Protein AF-A0AAD7QCV5-F1 (afdb_monomer)

Solvent-accessible surface area (backbone atoms only — not comparable to full-atom values): 9087 Å² total; per-residue (Å²): 138,87,87,82,76,65,86,98,74,39,74,66,56,56,54,51,52,52,52,52,50,52,48,51,52,49,19,52,48,50,34,62,76,67,68,51,62,77,89,48,49,68,60,38,45,52,51,33,50,52,47,61,34,60,43,56,32,77,95,51,81,57,38,20,54,46,67,61,28,77,74,68,70,89,86,80,85,77,84,83,82,78,91,78,82,93,75,85,77,78,80,64,99,60,92,75,66,80,52,72,64,61,54,52,51,50,53,49,54,51,50,52,52,49,55,50,54,50,51,52,51,56,50,53,53,54,49,54,54,48,53,51,51,52,52,51,53,51,54,54,52,55,54,58,63,73,76,112

Organism: Quillaja saponaria (NCBI:txid32244)

Mean predicted aligned error: 17.31 Å

Foldseek 3Di:
DDDDDDPPDDPVVVVVVVVVVVLVVQLVVVCVVLVPDPVCSVVSSVVSVVCQQCAQDVVNVRHGVVRVCVVDDDDDDDDDDDDDDDDPPPPDDDPPPDPPVNVVVVSVVVVVVVVVVVVVVVVVVVVVVVVVVVVVVVVVVVVVVVVD

Radius of gyration: 26.44 Å; Cα contacts (8 Å, |Δi|>4): 45; chains: 1; bounding box: 46×39×94 Å

Structure (mmCIF, N/CA/C/O backbone):
data_AF-A0AAD7QCV5-F1
#
_entry.id   AF-A0AAD7QCV5-F1
#
loop_
_atom_site.group_PDB
_atom_site.id
_atom_site.type_symbol
_atom_site.label_atom_id
_atom_site.label_alt_id
_atom_site.label_comp_id
_atom_site.label_asym_id
_atom_site.label_entity_id
_atom_site.label_seq_id
_atom_site.pdbx_PDB_ins_code
_atom_site.Cartn_x
_atom_site.Cartn_y
_atom_site.Cartn_z
_atom_site.occupancy
_atom_site.B_iso_or_equiv
_atom_site.auth_seq_id
_atom_site.auth_comp_id
_atom_site.auth_asym_id
_atom_site.auth_atom_id
_atom_site.pdbx_PDB_model_num
ATOM 1 N N . MET A 1 1 ? 6.469 -5.004 35.236 1.00 44.00 1 MET A N 1
ATOM 2 C CA . MET A 1 1 ? 5.848 -6.347 35.250 1.00 44.00 1 MET A CA 1
ATOM 3 C C . MET A 1 1 ? 5.768 -6.842 33.815 1.00 44.00 1 MET A C 1
ATOM 5 O O . MET A 1 1 ? 5.003 -6.278 33.048 1.00 44.00 1 MET A O 1
ATOM 9 N N . HIS A 1 2 ? 6.597 -7.811 33.430 1.00 67.12 2 HIS A N 1
ATOM 10 C CA . HIS A 1 2 ? 6.594 -8.404 32.089 1.00 67.12 2 HIS A CA 1
ATOM 11 C C . HIS A 1 2 ? 5.761 -9.690 32.140 1.00 67.12 2 HIS A C 1
ATOM 13 O O . HIS A 1 2 ? 6.097 -10.593 32.904 1.00 67.12 2 HIS A O 1
ATOM 19 N N . GLN A 1 3 ? 4.652 -9.753 31.398 1.00 68.19 3 GLN A N 1
ATOM 20 C CA . GLN A 1 3 ? 3.844 -10.969 31.287 1.00 68.19 3 GLN A CA 1
ATOM 21 C C . GLN A 1 3 ? 4.271 -11.742 30.040 1.00 68.19 3 GLN A C 1
ATOM 23 O O . GLN A 1 3 ? 4.272 -11.195 28.942 1.00 68.19 3 GLN A O 1
ATOM 28 N N . ILE A 1 4 ? 4.639 -13.009 30.222 1.00 66.62 4 ILE A N 1
ATOM 29 C CA . ILE A 1 4 ? 4.975 -13.939 29.141 1.00 66.62 4 ILE A CA 1
ATOM 30 C C . ILE A 1 4 ? 3.852 -14.967 29.106 1.00 66.62 4 ILE A C 1
ATOM 32 O O . ILE A 1 4 ? 3.606 -15.637 30.108 1.00 66.62 4 ILE A O 1
ATOM 36 N N . SER A 1 5 ? 3.140 -15.066 27.987 1.00 70.69 5 SER A N 1
ATOM 37 C CA . SER A 1 5 ? 2.106 -16.084 27.817 1.00 70.69 5 SER A CA 1
ATOM 38 C C . SER A 1 5 ? 2.692 -17.389 27.277 1.00 70.69 5 SER A C 1
ATOM 40 O O . SER A 1 5 ? 3.701 -17.372 26.573 1.00 70.69 5 SER A O 1
ATOM 42 N N . CYS A 1 6 ? 2.040 -18.517 27.567 1.00 65.38 6 CYS A N 1
ATOM 43 C CA . CYS A 1 6 ? 2.363 -19.802 26.950 1.00 65.38 6 CYS A CA 1
ATOM 44 C C . CYS A 1 6 ? 2.195 -19.752 25.421 1.00 65.38 6 CYS A C 1
ATOM 46 O O . CYS A 1 6 ? 1.310 -19.067 24.900 1.00 65.38 6 CYS A O 1
ATOM 48 N N . VAL A 1 7 ? 3.060 -20.485 24.718 1.00 58.12 7 VAL A N 1
ATOM 49 C CA . VAL A 1 7 ? 3.024 -20.637 23.257 1.00 58.12 7 VAL A CA 1
ATOM 50 C C . VAL A 1 7 ? 1.739 -21.383 22.859 1.00 58.12 7 VAL A C 1
ATOM 52 O O . VAL A 1 7 ? 1.336 -22.323 23.541 1.00 58.12 7 VAL A O 1
ATOM 55 N N . ASP A 1 8 ? 1.076 -20.927 21.793 1.00 54.47 8 ASP A N 1
ATOM 56 C CA . ASP A 1 8 ? -0.106 -21.534 21.146 1.00 54.47 8 ASP A CA 1
ATOM 57 C C . ASP A 1 8 ? -1.438 -21.608 21.916 1.00 54.47 8 ASP A C 1
ATOM 59 O O . ASP A 1 8 ? -2.403 -22.159 21.392 1.00 54.47 8 ASP A O 1
ATOM 63 N N . THR A 1 9 ? -1.566 -21.054 23.129 1.00 56.12 9 THR A N 1
ATOM 64 C CA . THR A 1 9 ? -2.831 -21.209 23.897 1.00 56.12 9 THR A CA 1
ATOM 65 C C . THR A 1 9 ? -3.415 -19.943 24.511 1.00 56.12 9 THR A C 1
ATOM 67 O O . THR A 1 9 ? -4.524 -19.982 25.044 1.00 56.12 9 THR A O 1
ATOM 70 N N . SER A 1 10 ? -2.719 -18.807 24.458 1.00 65.31 10 SER A N 1
ATOM 71 C CA . SER A 1 10 ? -3.214 -17.589 25.103 1.00 65.31 10 SER A CA 1
ATOM 72 C C . SER A 1 10 ? -4.106 -16.767 24.164 1.00 65.31 10 SER A C 1
ATOM 74 O O . SER A 1 10 ? -3.733 -16.447 23.036 1.00 65.31 10 SER A O 1
ATOM 76 N N . ALA A 1 11 ? -5.280 -16.348 24.650 1.00 68.06 11 ALA A N 1
ATOM 77 C CA . ALA A 1 11 ? -6.193 -15.464 23.912 1.00 68.06 11 ALA A CA 1
ATOM 78 C C . ALA A 1 11 ? -5.542 -14.117 23.509 1.00 68.06 11 ALA A C 1
ATOM 80 O O . ALA A 1 11 ? -5.961 -13.464 22.547 1.00 68.06 11 ALA A O 1
ATOM 81 N N . GLN A 1 12 ? -4.489 -13.710 24.229 1.00 67.56 12 GLN A N 1
ATOM 82 C CA . GLN A 1 12 ? -3.673 -12.539 23.908 1.00 67.56 12 GLN A CA 1
ATOM 83 C C . GLN A 1 12 ? -2.874 -12.741 22.613 1.00 67.56 12 GLN A C 1
ATOM 85 O O . GLN A 1 12 ? -2.848 -11.835 21.779 1.00 67.56 12 GLN A O 1
ATOM 90 N N . ASN A 1 13 ? -2.292 -13.929 22.403 1.00 73.75 13 ASN A N 1
ATOM 91 C CA . ASN A 1 13 ? -1.549 -14.246 21.185 1.00 73.75 13 ASN A CA 1
ATOM 92 C C . ASN A 1 13 ? -2.474 -14.274 19.958 1.00 73.75 13 ASN A C 1
ATOM 94 O O . ASN A 1 13 ? -2.188 -13.629 18.957 1.00 73.75 13 ASN A O 1
ATOM 98 N N . THR A 1 14 ? -3.659 -14.879 20.073 1.00 78.38 14 THR A N 1
ATOM 99 C CA . THR A 1 14 ? -4.656 -14.899 18.984 1.00 78.38 14 THR A CA 1
ATOM 100 C C . THR A 1 14 ? -5.100 -13.493 18.563 1.00 78.38 14 THR A C 1
ATOM 102 O O . THR A 1 14 ? -5.264 -13.204 17.375 1.00 78.38 14 THR A O 1
ATOM 105 N N . THR A 1 15 ? -5.274 -12.582 19.526 1.00 77.31 15 THR A N 1
ATOM 106 C CA . THR A 1 15 ? -5.625 -11.183 19.233 1.00 77.31 15 THR A CA 1
ATOM 107 C C . THR A 1 15 ? -4.480 -10.459 18.521 1.00 77.31 15 THR A C 1
ATOM 109 O O . THR A 1 15 ? -4.721 -9.716 17.566 1.00 77.31 15 THR A O 1
ATOM 112 N N . ALA A 1 16 ? -3.237 -10.678 18.959 1.00 77.94 16 ALA A N 1
ATOM 113 C CA . ALA A 1 16 ? -2.052 -10.106 18.325 1.00 77.94 16 ALA A CA 1
ATOM 114 C C . ALA A 1 16 ? -1.855 -10.636 16.895 1.00 77.94 16 ALA A C 1
ATOM 116 O O . ALA A 1 16 ? -1.655 -9.853 15.968 1.00 77.94 16 ALA A O 1
ATOM 117 N N . GLU A 1 17 ? -2.000 -11.943 16.690 1.00 80.38 17 GLU A N 1
ATOM 118 C CA . GLU A 1 17 ? -1.932 -12.591 15.378 1.00 80.38 17 GLU A CA 1
ATOM 119 C C . GLU A 1 17 ? -2.978 -12.039 14.407 1.00 80.38 17 GLU A C 1
ATOM 121 O O . GLU A 1 17 ? -2.658 -11.737 13.257 1.00 80.38 17 GLU A O 1
ATOM 126 N N . CYS A 1 18 ? -4.221 -11.848 14.862 1.00 83.94 18 CYS A N 1
ATOM 127 C CA . CYS A 1 18 ? -5.279 -11.292 14.022 1.00 83.94 18 CYS A CA 1
ATOM 128 C C . CYS A 1 18 ? -4.971 -9.853 13.585 1.00 83.94 18 CYS A C 1
ATOM 130 O O . CYS A 1 18 ? -5.173 -9.507 12.419 1.00 83.94 18 CYS A O 1
ATOM 132 N N . LYS A 1 19 ? -4.463 -9.019 14.500 1.00 83.69 19 LYS A N 1
ATOM 133 C CA . LYS A 1 19 ? -4.075 -7.635 14.193 1.00 83.69 19 LYS A CA 1
ATOM 134 C C . LYS A 1 19 ? -2.879 -7.578 13.246 1.00 83.69 19 LYS A C 1
ATOM 136 O O . LYS A 1 19 ? -2.905 -6.806 12.291 1.00 83.69 19 LYS A O 1
ATOM 141 N N . ASN A 1 20 ? -1.881 -8.434 13.456 1.00 86.56 20 ASN A N 1
ATOM 142 C CA . ASN A 1 20 ? -0.728 -8.535 12.565 1.00 86.56 20 ASN A CA 1
ATOM 143 C C . ASN A 1 20 ? -1.142 -8.992 11.163 1.00 86.56 20 ASN A C 1
ATOM 145 O O . ASN A 1 20 ? -0.709 -8.400 10.179 1.00 86.56 20 ASN A O 1
ATOM 149 N N . ARG A 1 21 ? -2.026 -9.991 11.052 1.00 87.62 21 ARG A N 1
ATOM 150 C CA . ARG A 1 21 ? -2.558 -10.432 9.757 1.00 87.62 21 ARG A CA 1
ATOM 151 C C . ARG A 1 21 ? -3.278 -9.296 9.031 1.00 87.62 21 ARG A C 1
ATOM 153 O O . ARG A 1 21 ? -2.961 -9.038 7.875 1.00 87.62 21 ARG A O 1
ATOM 160 N N . HIS A 1 22 ? -4.175 -8.585 9.715 1.00 89.06 22 HIS A N 1
ATOM 161 C CA . HIS A 1 22 ? -4.899 -7.458 9.124 1.00 89.06 22 HIS A CA 1
ATOM 162 C C . HIS A 1 22 ? -3.953 -6.352 8.627 1.00 89.06 22 HIS A C 1
ATOM 164 O O . HIS A 1 22 ? -4.086 -5.888 7.497 1.00 89.06 22 HIS A O 1
ATOM 170 N N . LEU A 1 23 ? -2.952 -5.974 9.429 1.00 88.38 23 LEU A N 1
ATOM 171 C CA . LEU A 1 23 ? -1.951 -4.980 9.034 1.00 88.38 23 LEU A CA 1
ATOM 172 C C . LEU A 1 23 ? -1.195 -5.402 7.766 1.00 88.38 23 LEU A C 1
ATOM 174 O O . LEU A 1 23 ? -1.032 -4.606 6.841 1.00 88.38 23 LEU A O 1
ATOM 178 N N . LEU A 1 24 ? -0.755 -6.660 7.709 1.00 91.50 24 LEU A N 1
ATOM 179 C CA . LEU A 1 24 ? -0.027 -7.194 6.560 1.00 91.50 24 LEU A CA 1
ATOM 180 C C . LEU A 1 24 ? -0.902 -7.288 5.306 1.00 91.50 24 LEU A C 1
ATOM 182 O O . LEU A 1 24 ? -0.411 -7.036 4.207 1.00 91.50 24 LEU A O 1
ATOM 186 N N . GLU A 1 25 ? -2.189 -7.607 5.445 1.00 91.31 25 GLU A N 1
ATOM 187 C CA . GLU A 1 25 ? -3.150 -7.603 4.336 1.00 91.31 25 GLU A CA 1
ATOM 188 C C . GLU A 1 25 ? -3.356 -6.195 3.764 1.00 91.31 25 GLU A C 1
ATOM 190 O O . GLU A 1 25 ? -3.341 -6.021 2.541 1.00 91.31 25 GLU A O 1
ATOM 195 N N . VAL A 1 26 ? -3.476 -5.178 4.625 1.00 88.12 26 VAL A N 1
ATOM 196 C CA . VAL A 1 26 ? -3.594 -3.772 4.202 1.00 88.12 26 VAL A CA 1
ATOM 197 C C . VAL A 1 26 ? -2.308 -3.302 3.524 1.00 88.12 26 VAL A C 1
ATOM 199 O O . VAL A 1 26 ? -2.366 -2.765 2.419 1.00 88.12 26 VAL A O 1
ATOM 202 N N . ALA A 1 27 ? -1.139 -3.570 4.114 1.00 89.56 27 ALA A N 1
ATOM 203 C CA . ALA A 1 27 ? 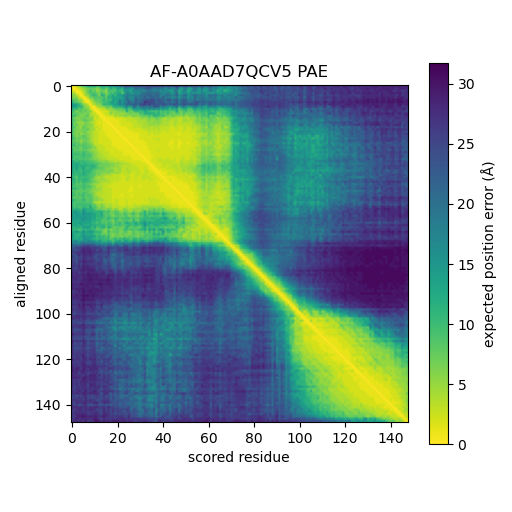0.150 -3.222 3.516 1.00 89.56 27 ALA A CA 1
ATOM 204 C C . ALA A 1 27 ? 0.352 -3.906 2.152 1.00 89.56 27 ALA A C 1
ATOM 206 O O . ALA A 1 27 ? 0.761 -3.272 1.180 1.00 89.56 27 ALA A O 1
ATOM 207 N N . ARG A 1 28 ? 0.004 -5.193 2.040 1.00 92.00 28 ARG A N 1
ATOM 208 C CA . ARG A 1 28 ? 0.060 -5.937 0.775 1.00 92.00 28 ARG A CA 1
ATOM 209 C C . ARG A 1 28 ? -0.868 -5.350 -0.282 1.00 92.00 28 ARG A C 1
ATOM 211 O O . ARG A 1 28 ? -0.458 -5.230 -1.435 1.00 92.00 28 ARG A O 1
ATOM 218 N N . SER A 1 29 ? -2.084 -4.982 0.112 1.00 92.19 29 SER A N 1
ATOM 219 C CA . SER A 1 29 ? -3.049 -4.339 -0.779 1.00 92.19 29 SER A CA 1
ATOM 220 C C . SER A 1 29 ? -2.510 -3.002 -1.285 1.00 92.19 29 SER A C 1
ATOM 222 O O . SER A 1 29 ? -2.511 -2.790 -2.491 1.00 92.19 29 SER A O 1
ATOM 224 N N . LEU A 1 30 ? -1.943 -2.170 -0.402 1.00 89.12 30 LEU A N 1
ATOM 225 C CA . LEU A 1 30 ? -1.324 -0.890 -0.763 1.00 89.12 30 LEU A CA 1
ATOM 226 C C . LEU A 1 30 ? -0.180 -1.058 -1.767 1.00 89.12 30 LEU A C 1
ATOM 228 O O . LEU A 1 30 ? -0.173 -0.394 -2.804 1.00 89.12 30 LEU A O 1
ATOM 232 N N . MET A 1 31 ? 0.747 -1.988 -1.513 1.00 88.19 31 MET A N 1
ATOM 233 C CA . MET A 1 31 ? 1.840 -2.256 -2.456 1.00 88.19 31 MET A CA 1
ATOM 234 C C . MET A 1 31 ? 1.327 -2.719 -3.817 1.00 88.19 31 MET A C 1
ATOM 236 O O . MET A 1 31 ? 1.894 -2.335 -4.836 1.00 88.19 31 MET A O 1
ATOM 240 N N . PHE A 1 32 ? 0.265 -3.531 -3.849 1.00 90.25 32 PHE A N 1
ATOM 241 C CA . PHE A 1 32 ? -0.325 -3.995 -5.101 1.00 90.25 32 PHE A CA 1
ATOM 242 C C . PHE A 1 32 ? -1.026 -2.860 -5.855 1.00 90.25 32 PHE A C 1
ATOM 244 O O . PHE A 1 32 ? -0.811 -2.698 -7.051 1.00 90.25 32 PHE A O 1
ATOM 251 N N . THR A 1 33 ? -1.821 -2.041 -5.162 1.00 88.62 33 THR A N 1
ATOM 252 C CA . THR A 1 33 ? -2.571 -0.937 -5.779 1.00 88.62 33 THR A CA 1
ATOM 253 C C . THR A 1 33 ? -1.667 0.176 -6.294 1.00 88.62 33 THR A C 1
ATOM 255 O O . THR A 1 33 ? -1.962 0.771 -7.324 1.00 88.62 33 THR A O 1
ATOM 258 N N . MET A 1 34 ? -0.567 0.451 -5.593 1.00 85.06 34 MET A N 1
ATOM 259 C CA . MET A 1 34 ? 0.373 1.528 -5.923 1.00 85.06 34 MET A CA 1
ATOM 260 C C . MET A 1 34 ? 1.613 1.023 -6.679 1.00 85.06 34 MET A C 1
ATOM 262 O O . MET A 1 34 ? 2.519 1.798 -6.967 1.00 85.06 34 MET A O 1
ATOM 266 N N . ASN A 1 35 ? 1.664 -0.275 -7.001 1.00 88.31 35 ASN A N 1
ATOM 267 C CA . ASN A 1 35 ? 2.779 -0.938 -7.679 1.00 88.31 35 ASN A CA 1
ATOM 268 C C . ASN A 1 35 ? 4.152 -0.657 -7.026 1.00 88.31 35 ASN A C 1
ATOM 270 O O . ASN A 1 35 ? 5.158 -0.422 -7.700 1.00 88.31 35 ASN A O 1
ATOM 274 N N . VAL A 1 36 ? 4.183 -0.662 -5.690 1.00 82.62 36 VAL A N 1
ATOM 275 C CA . VAL A 1 36 ? 5.359 -0.291 -4.894 1.00 82.62 36 VAL A CA 1
ATOM 276 C C . VAL A 1 36 ? 6.409 -1.410 -4.950 1.00 82.62 36 VAL A C 1
ATOM 278 O O . VAL A 1 36 ? 6.088 -2.573 -4.680 1.00 82.62 36 VAL A O 1
ATOM 281 N N . PRO A 1 37 ? 7.685 -1.102 -5.258 1.00 83.50 37 PRO A N 1
ATOM 282 C CA . PRO A 1 37 ? 8.760 -2.087 -5.205 1.00 83.50 37 PRO A CA 1
ATOM 283 C C . PRO A 1 37 ? 8.949 -2.666 -3.796 1.00 83.50 37 PRO A C 1
ATOM 285 O O . PRO A 1 37 ? 8.885 -1.946 -2.803 1.00 83.50 37 PRO A O 1
ATOM 288 N N . LYS A 1 38 ? 9.312 -3.953 -3.702 1.00 84.12 38 LYS A N 1
ATOM 289 C CA . LYS A 1 38 ? 9.525 -4.657 -2.416 1.00 84.12 38 LYS A CA 1
ATOM 290 C C . LYS A 1 38 ? 10.551 -3.996 -1.483 1.00 84.12 38 LYS A C 1
ATOM 292 O O . LYS A 1 38 ? 10.502 -4.236 -0.283 1.00 84.12 38 LYS A O 1
ATOM 297 N N . ALA A 1 39 ? 11.456 -3.175 -2.018 1.00 84.75 39 ALA A N 1
ATOM 298 C CA . ALA A 1 39 ? 12.426 -2.414 -1.231 1.00 84.75 39 ALA A CA 1
ATOM 299 C C . ALA A 1 39 ? 11.764 -1.463 -0.212 1.00 84.75 39 ALA A C 1
ATOM 301 O O . ALA A 1 39 ? 12.342 -1.203 0.834 1.00 84.75 39 ALA A O 1
ATOM 302 N N . TYR A 1 40 ? 10.536 -1.007 -0.482 1.00 82.31 40 TYR A N 1
ATOM 303 C CA . TYR A 1 40 ? 9.784 -0.072 0.367 1.00 82.31 40 TYR A CA 1
ATOM 304 C C . TYR A 1 40 ? 8.751 -0.772 1.259 1.00 82.31 40 TYR A C 1
ATOM 306 O O . TYR A 1 40 ? 7.753 -0.180 1.675 1.00 82.31 40 TYR A O 1
ATOM 314 N N . TRP A 1 41 ? 8.959 -2.058 1.549 1.00 85.25 41 TRP A N 1
ATOM 315 C CA . TRP A 1 41 ? 8.080 -2.826 2.429 1.00 85.25 41 TRP A CA 1
ATOM 316 C C . TRP A 1 41 ? 7.889 -2.142 3.793 1.00 85.25 41 TRP A C 1
ATOM 318 O O . TRP A 1 41 ? 6.757 -2.012 4.254 1.00 85.25 41 TRP A O 1
ATOM 328 N N . GLY A 1 42 ? 8.978 -1.661 4.408 1.00 86.81 42 GLY A N 1
ATOM 329 C CA . GLY A 1 42 ? 8.935 -0.974 5.704 1.00 86.81 42 GLY A CA 1
ATOM 330 C C . GLY A 1 42 ? 8.065 0.284 5.673 1.00 86.81 42 GLY A C 1
ATOM 331 O O . GLY A 1 42 ? 7.162 0.424 6.497 1.00 86.81 42 GLY A O 1
ATOM 332 N N . ASP A 1 43 ? 8.265 1.136 4.666 1.00 81.94 43 ASP A N 1
ATOM 333 C CA . ASP A 1 43 ? 7.469 2.353 4.471 1.00 81.94 43 ASP A CA 1
ATOM 334 C C . ASP A 1 43 ? 5.995 2.031 4.230 1.00 81.94 43 ASP A C 1
ATOM 336 O O . ASP A 1 43 ? 5.112 2.678 4.788 1.00 81.94 43 ASP A O 1
ATOM 340 N N . THR A 1 44 ? 5.706 0.973 3.470 1.00 87.25 44 THR A N 1
ATOM 341 C CA . THR A 1 44 ? 4.318 0.588 3.197 1.00 87.25 44 THR A CA 1
ATOM 342 C C . THR A 1 44 ? 3.610 0.064 4.448 1.00 87.25 44 THR A C 1
ATOM 344 O O . THR A 1 44 ? 2.431 0.351 4.659 1.00 87.25 44 THR A O 1
ATOM 347 N N . VAL A 1 45 ? 4.313 -0.671 5.316 1.00 86.62 45 VAL A N 1
ATOM 348 C CA . VAL A 1 45 ? 3.774 -1.108 6.614 1.00 86.62 45 VAL A CA 1
ATOM 349 C C . VAL A 1 45 ? 3.532 0.089 7.540 1.00 86.62 45 VAL A C 1
ATOM 351 O O . VAL A 1 45 ? 2.508 0.129 8.229 1.00 86.62 45 VAL A O 1
ATOM 354 N N . LEU A 1 46 ? 4.416 1.092 7.531 1.00 87.25 46 LEU A N 1
ATOM 355 C CA . LEU A 1 46 ? 4.219 2.341 8.275 1.00 87.25 46 LEU A CA 1
ATOM 356 C C . LEU A 1 46 ? 2.988 3.104 7.771 1.00 87.25 46 LEU A C 1
ATOM 358 O O . LEU A 1 46 ? 2.140 3.489 8.577 1.00 87.25 46 LEU A O 1
ATOM 362 N N . SER A 1 47 ? 2.831 3.252 6.453 1.00 85.75 47 SER A N 1
ATOM 363 C CA . SER A 1 47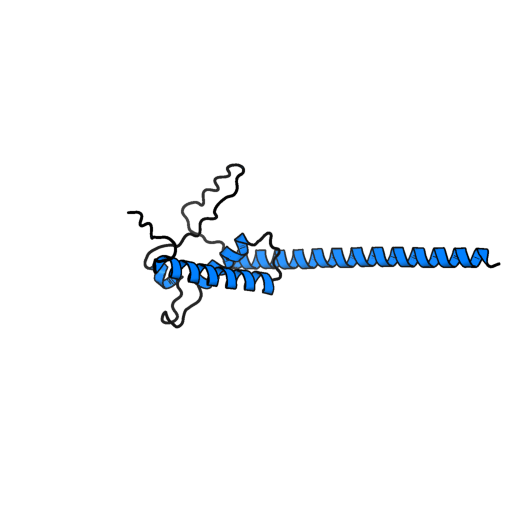 ? 1.648 3.873 5.848 1.00 85.75 47 SER A CA 1
ATOM 364 C C . SER A 1 47 ? 0.362 3.109 6.174 1.00 85.75 47 SER A C 1
ATOM 366 O O . SER A 1 47 ? -0.632 3.720 6.560 1.00 85.75 47 SER A O 1
ATOM 368 N N . ALA A 1 48 ? 0.375 1.775 6.095 1.00 87.25 48 ALA A N 1
ATOM 369 C CA . ALA A 1 48 ? -0.770 0.946 6.471 1.00 87.25 48 ALA A CA 1
ATOM 370 C C . ALA A 1 48 ? -1.162 1.156 7.941 1.00 87.25 48 ALA A C 1
ATOM 372 O O . ALA A 1 48 ? -2.336 1.351 8.254 1.00 87.25 48 ALA A O 1
ATOM 373 N N . THR A 1 49 ? -0.173 1.173 8.837 1.00 87.31 49 THR A N 1
ATOM 374 C CA . THR A 1 49 ? -0.380 1.410 10.272 1.00 87.31 49 THR A CA 1
ATOM 375 C C . THR A 1 49 ? -0.984 2.790 10.518 1.00 87.31 49 THR A C 1
ATOM 377 O O . THR A 1 49 ? -1.931 2.923 11.291 1.00 87.31 49 THR A O 1
ATOM 380 N N . TYR A 1 50 ? -0.475 3.815 9.834 1.00 83.56 50 TYR A N 1
ATOM 381 C CA . TYR A 1 50 ? -0.987 5.179 9.928 1.00 83.56 50 TYR A CA 1
ATOM 382 C C . TYR A 1 50 ? -2.463 5.270 9.524 1.00 83.56 50 TYR A C 1
ATOM 384 O O . TYR A 1 50 ? -3.269 5.833 10.266 1.00 83.56 50 TYR A O 1
ATOM 392 N N . LEU A 1 51 ? -2.828 4.659 8.394 1.00 84.69 51 LEU A N 1
ATOM 393 C CA . LEU A 1 51 ? -4.204 4.639 7.901 1.00 84.69 51 LEU A CA 1
ATOM 394 C C . LEU A 1 51 ? -5.135 3.885 8.856 1.00 84.69 51 LEU A C 1
ATOM 396 O O . LEU A 1 51 ? -6.148 4.438 9.271 1.00 84.69 51 LEU A O 1
ATOM 400 N N . ILE A 1 52 ? -4.774 2.670 9.281 1.00 85.69 52 ILE A N 1
ATOM 401 C CA . ILE A 1 52 ? -5.579 1.874 10.228 1.00 85.69 52 ILE A CA 1
ATOM 402 C C . ILE A 1 52 ? -5.809 2.645 11.533 1.00 85.69 52 ILE A C 1
ATOM 404 O O . ILE A 1 52 ? -6.914 2.642 12.086 1.00 85.69 52 ILE A O 1
ATOM 408 N N . ASN A 1 53 ? -4.774 3.336 12.012 1.00 83.19 53 ASN A N 1
ATOM 409 C CA . ASN A 1 53 ? -4.857 4.100 13.244 1.00 83.19 53 ASN A CA 1
ATOM 410 C C . ASN A 1 53 ? -5.716 5.358 13.109 1.00 83.19 53 ASN A C 1
ATOM 412 O O . ASN A 1 53 ? -6.225 5.802 14.127 1.00 83.19 53 ASN A O 1
ATOM 416 N N . ARG A 1 54 ? -5.893 5.914 11.903 1.00 77.94 54 ARG A N 1
ATOM 417 C CA . ARG A 1 54 ? -6.671 7.141 11.646 1.00 77.94 54 ARG A CA 1
ATOM 418 C C . ARG A 1 54 ? -8.051 6.912 11.042 1.00 77.94 54 ARG A C 1
ATOM 420 O O . ARG A 1 54 ? -8.853 7.840 10.983 1.00 77.94 54 ARG A O 1
ATOM 427 N N . MET A 1 55 ? -8.347 5.699 10.591 1.00 79.19 55 MET A N 1
ATOM 428 C CA . MET A 1 55 ? -9.644 5.387 10.014 1.00 79.19 55 MET A CA 1
ATOM 429 C C . MET A 1 55 ? -10.726 5.332 11.104 1.00 79.19 55 MET A C 1
ATOM 431 O O . MET A 1 55 ? -10.586 4.572 12.068 1.00 79.19 55 MET A O 1
ATOM 435 N N . PRO A 1 56 ? -11.824 6.096 10.958 1.00 73.06 56 PRO A N 1
ATOM 436 C CA . PRO A 1 56 ? -12.943 6.029 11.884 1.00 73.06 56 PRO A CA 1
ATOM 437 C C . PRO A 1 56 ? -13.631 4.667 11.768 1.00 73.06 56 PRO A C 1
ATOM 439 O O . PRO A 1 56 ? -14.053 4.257 10.683 1.00 73.06 56 PRO A O 1
ATOM 442 N N . LEU A 1 57 ? -13.758 3.953 12.887 1.00 72.56 57 LEU A N 1
ATOM 443 C CA . LEU A 1 57 ? -14.383 2.632 12.907 1.00 72.56 57 LEU A CA 1
ATOM 444 C C . LEU A 1 57 ? -15.836 2.726 13.373 1.00 72.56 57 LEU A C 1
ATOM 446 O O . LEU A 1 57 ? -16.155 3.360 14.376 1.00 72.56 57 LEU A O 1
ATOM 450 N N . ARG A 1 58 ? -16.740 2.032 12.672 1.00 70.62 58 ARG A N 1
ATOM 451 C CA . ARG A 1 58 ? -18.171 1.994 13.026 1.00 70.62 58 ARG A CA 1
ATOM 452 C C . ARG A 1 58 ? -18.417 1.381 14.405 1.00 70.62 58 ARG A C 1
ATOM 454 O O . ARG A 1 58 ? -19.298 1.828 15.122 1.00 70.62 58 ARG A O 1
ATOM 461 N N . THR A 1 59 ? -17.628 0.378 14.778 1.00 72.75 59 THR A N 1
ATOM 462 C CA . THR A 1 59 ? -17.677 -0.262 16.104 1.00 72.75 59 THR A CA 1
ATOM 463 C C . THR A 1 59 ? -17.192 0.652 17.228 1.00 72.75 59 THR A C 1
ATOM 465 O O . THR A 1 59 ? -17.241 0.265 18.389 1.00 72.75 59 THR A O 1
ATOM 468 N N . LEU A 1 60 ? -16.677 1.830 16.875 1.00 69.75 60 LEU A N 1
ATOM 469 C CA . LEU A 1 60 ? -16.013 2.778 17.752 1.00 69.75 60 LEU A CA 1
ATOM 470 C C . LEU A 1 60 ? -16.701 4.153 17.710 1.00 69.75 60 LEU A C 1
ATOM 472 O O . LEU A 1 60 ? -16.056 5.179 17.898 1.00 69.75 60 LEU A O 1
ATOM 476 N N . ASP A 1 61 ? -18.001 4.178 17.398 1.00 76.31 61 ASP A N 1
ATOM 477 C CA . ASP A 1 61 ? -18.810 5.393 17.228 1.00 76.31 61 ASP A CA 1
ATOM 478 C C . ASP A 1 61 ? -18.207 6.400 16.236 1.00 76.31 61 ASP A C 1
ATOM 480 O O . ASP A 1 61 ? -18.252 7.610 16.452 1.00 76.31 61 ASP A O 1
ATOM 484 N N . PHE A 1 62 ? -17.612 5.897 15.147 1.00 75.88 62 PHE A N 1
ATOM 485 C CA . PHE A 1 62 ? -16.897 6.698 14.144 1.00 75.88 62 PHE A CA 1
ATOM 486 C C . PHE A 1 62 ? -15.702 7.485 14.694 1.00 75.88 62 PHE A C 1
ATOM 488 O O . PHE A 1 62 ? -15.224 8.413 14.046 1.00 75.88 62 PHE A O 1
ATOM 495 N N . LYS A 1 63 ? -15.172 7.091 15.852 1.00 67.94 63 LYS A N 1
ATOM 496 C CA . LYS A 1 63 ? -13.883 7.575 16.340 1.00 67.94 63 LYS A CA 1
ATOM 497 C C . LYS A 1 63 ? -12.768 6.763 15.706 1.00 67.94 63 LYS A C 1
ATOM 499 O O . LYS A 1 63 ? -12.917 5.570 15.419 1.00 67.94 63 LYS A O 1
ATOM 504 N N . SER A 1 64 ? -11.649 7.423 15.468 1.00 72.88 64 SER A N 1
ATOM 505 C CA . SER A 1 64 ? -10.433 6.767 15.020 1.00 72.88 64 SER A CA 1
ATOM 506 C C . SER A 1 64 ? -9.750 6.064 16.202 1.00 72.88 64 SER A C 1
ATOM 508 O O . SER A 1 64 ? -9.910 6.461 17.360 1.00 72.88 64 SER A O 1
ATOM 510 N N . HIS A 1 65 ? -8.980 5.004 15.932 1.00 72.12 65 HIS A N 1
ATOM 511 C CA . HIS A 1 65 ? -8.184 4.347 16.975 1.00 72.12 65 HIS A CA 1
ATOM 512 C C . HIS A 1 65 ? -7.244 5.345 17.656 1.00 72.12 65 HIS A C 1
ATOM 514 O O . HIS A 1 65 ? -7.090 5.306 18.874 1.00 72.12 65 HIS A O 1
ATOM 520 N N . LEU A 1 66 ? -6.664 6.266 16.882 1.00 71.00 66 LEU A N 1
ATOM 521 C CA . LEU A 1 66 ? -5.823 7.337 17.390 1.00 71.00 66 LEU A CA 1
ATOM 522 C C . LEU A 1 66 ? -6.594 8.257 18.338 1.00 71.00 66 LEU A C 1
ATOM 524 O O . LEU A 1 66 ? -6.037 8.627 19.360 1.00 71.00 66 LEU A O 1
ATOM 528 N N . ASP A 1 67 ? -7.862 8.564 18.071 1.00 66.38 67 ASP A N 1
ATOM 529 C CA . ASP A 1 67 ? -8.661 9.454 18.928 1.00 66.38 67 ASP A CA 1
ATOM 530 C C . ASP A 1 67 ? -8.945 8.820 20.293 1.00 66.38 67 ASP A C 1
ATOM 532 O O . ASP A 1 67 ? -8.965 9.494 21.321 1.00 66.38 67 ASP A O 1
ATOM 536 N N . ILE A 1 68 ? -9.140 7.501 20.316 1.00 66.25 68 ILE A N 1
ATOM 537 C CA . ILE A 1 68 ? -9.328 6.747 21.560 1.00 66.25 68 ILE A CA 1
ATOM 538 C C . ILE A 1 68 ? -8.017 6.610 22.326 1.00 66.25 68 ILE A C 1
ATOM 540 O O . ILE A 1 68 ? -7.990 6.730 23.550 1.00 66.25 68 ILE A O 1
ATOM 544 N N . ILE A 1 69 ? -6.926 6.369 21.604 1.00 66.31 69 ILE A N 1
ATOM 545 C CA . ILE A 1 69 ? -5.608 6.103 22.171 1.00 66.31 69 ILE A CA 1
ATOM 546 C C . ILE A 1 69 ? -4.873 7.389 22.580 1.00 66.31 69 ILE A C 1
ATOM 548 O O . ILE A 1 69 ? -4.118 7.375 23.546 1.00 66.31 69 ILE A O 1
ATOM 552 N N . GLN A 1 70 ? -5.096 8.526 21.919 1.00 57.56 70 GLN A N 1
ATOM 553 C CA . GLN A 1 70 ? -4.575 9.832 22.350 1.00 57.56 70 GLN A CA 1
ATOM 554 C C . GLN A 1 70 ? -5.265 10.343 23.622 1.00 57.56 70 GLN A C 1
ATOM 556 O O . GLN A 1 70 ? -4.795 11.301 24.230 1.00 57.56 70 GLN A O 1
ATOM 561 N N . GLY A 1 71 ? -6.300 9.636 24.086 1.00 51.59 71 GLY A N 1
ATOM 562 C CA . GLY A 1 71 ? -6.759 9.688 25.467 1.00 51.59 71 GLY A CA 1
ATOM 563 C C . GLY A 1 71 ? -5.876 8.936 26.477 1.00 51.59 71 GLY A C 1
ATOM 564 O O . GLY A 1 71 ? -6.005 9.261 27.649 1.00 51.59 71 GLY A O 1
ATOM 565 N N . ASN A 1 72 ? -5.030 7.960 26.071 1.00 47.47 72 ASN A N 1
ATOM 566 C CA . ASN A 1 72 ? -3.979 7.257 26.856 1.00 47.47 72 ASN A CA 1
ATOM 567 C C . ASN A 1 72 ? -3.260 6.091 26.081 1.00 47.47 72 ASN A C 1
ATOM 569 O O . ASN A 1 72 ? -3.782 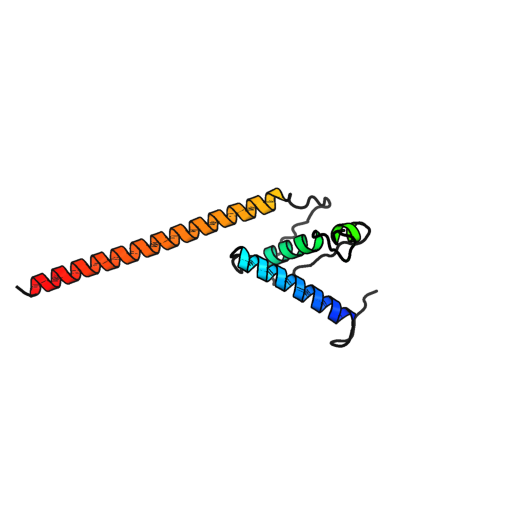4.982 26.061 1.00 47.47 72 ASN A O 1
ATOM 573 N N . CYS A 1 73 ? -2.013 6.274 25.600 1.00 40.75 73 CYS A N 1
ATOM 574 C CA . CYS A 1 73 ? -0.975 5.253 25.229 1.00 40.75 73 CYS A CA 1
ATOM 575 C C . CYS A 1 73 ? -0.661 4.910 23.749 1.00 40.75 73 CYS A C 1
ATOM 577 O O . CYS A 1 73 ? -1.253 4.044 23.120 1.00 40.75 73 CYS A O 1
ATOM 579 N N . PHE A 1 74 ? 0.469 5.447 23.284 1.00 34.62 74 PHE A N 1
ATOM 580 C CA . PHE A 1 74 ? 1.127 5.264 21.985 1.00 34.62 74 PHE A CA 1
ATOM 581 C C . PHE A 1 74 ? 1.578 3.807 21.684 1.00 34.62 74 PHE A C 1
ATOM 583 O O . PHE A 1 74 ? 2.368 3.237 22.436 1.00 34.62 74 PHE A O 1
ATOM 590 N N . PHE A 1 75 ? 1.132 3.203 20.571 1.00 34.41 75 PHE A N 1
ATOM 591 C CA . PHE A 1 75 ? 1.629 1.898 20.096 1.00 34.41 75 PHE A CA 1
ATOM 592 C C . PHE A 1 75 ? 2.807 2.105 19.129 1.00 34.41 75 PHE A C 1
ATOM 594 O O . PHE A 1 75 ? 2.623 2.603 18.020 1.00 34.41 75 PHE A O 1
ATOM 601 N N . VAL A 1 76 ? 4.018 1.732 19.554 1.00 43.69 76 VAL A N 1
ATOM 602 C CA . VAL A 1 76 ? 5.243 1.762 18.736 1.00 43.69 76 VAL A CA 1
ATOM 603 C C . VAL A 1 76 ? 5.436 0.393 18.086 1.00 43.69 76 VAL A C 1
ATOM 605 O O . VAL A 1 76 ? 5.573 -0.606 18.790 1.00 43.69 76 VAL A O 1
ATOM 608 N N . VAL A 1 77 ? 5.508 0.337 16.756 1.00 40.69 77 VAL A N 1
ATOM 609 C CA . VAL A 1 77 ? 6.094 -0.817 16.058 1.00 40.69 77 VAL A CA 1
ATOM 610 C C . VAL A 1 77 ? 7.585 -0.531 15.890 1.00 40.69 77 VAL A C 1
ATOM 612 O O . VAL A 1 77 ? 7.967 0.318 15.090 1.00 40.69 77 VAL A O 1
ATOM 615 N N . LEU A 1 78 ? 8.425 -1.203 16.681 1.00 38.34 78 LEU A N 1
ATOM 616 C CA . LEU A 1 78 ? 9.881 -1.158 16.529 1.00 38.34 78 LEU A CA 1
ATOM 617 C C . LEU A 1 78 ? 10.306 -2.085 15.374 1.00 38.34 78 LEU A C 1
ATOM 619 O O . LEU A 1 78 ? 9.946 -3.268 15.400 1.00 38.34 78 LEU A O 1
ATOM 623 N N . PRO A 1 79 ? 11.082 -1.605 14.384 1.00 36.25 79 PRO A N 1
ATOM 624 C CA . PRO A 1 79 ? 11.681 -2.473 13.378 1.00 36.25 79 PRO A CA 1
ATOM 625 C C . PRO A 1 79 ? 12.730 -3.372 14.046 1.00 36.25 79 PRO A C 1
ATOM 627 O O . PRO A 1 79 ? 13.651 -2.896 14.709 1.00 36.25 79 PRO A O 1
ATOM 630 N N . LYS A 1 80 ? 12.580 -4.694 13.906 1.00 37.66 80 LYS A N 1
ATOM 631 C CA . LYS A 1 80 ? 13.571 -5.662 14.389 1.00 37.66 80 LYS A CA 1
ATOM 632 C C . LYS A 1 80 ? 14.714 -5.707 13.373 1.00 37.66 80 LYS A C 1
ATOM 634 O O . LYS A 1 80 ? 14.478 -6.027 12.212 1.00 37.66 80 LYS A O 1
ATOM 639 N N . GLY A 1 81 ? 15.898 -5.293 13.816 1.00 35.75 81 GLY A N 1
ATOM 640 C CA . GLY A 1 81 ? 17.052 -5.029 12.964 1.00 35.75 81 GLY A CA 1
ATOM 641 C C . GLY A 1 81 ? 17.698 -6.261 12.339 1.00 35.75 81 GLY A C 1
ATOM 642 O O . GLY A 1 81 ? 17.688 -7.352 12.907 1.00 35.75 81 GLY A O 1
ATOM 643 N N . GLU A 1 82 ? 18.344 -6.016 11.203 1.00 31.75 82 GLU A N 1
ATOM 644 C CA . GLU A 1 82 ? 19.542 -6.733 10.785 1.00 31.75 82 GLU A CA 1
ATOM 645 C C . GLU A 1 82 ? 20.703 -5.733 10.782 1.00 31.75 82 GLU A C 1
ATOM 647 O O . GLU A 1 82 ? 20.571 -4.582 10.370 1.00 31.75 82 GLU A O 1
ATOM 652 N N . SER A 1 83 ? 21.811 -6.189 11.356 1.00 41.75 83 SER A N 1
ATOM 653 C CA . SER A 1 83 ? 23.084 -5.506 11.572 1.00 41.75 83 SER A CA 1
ATOM 654 C C . SER A 1 83 ? 23.573 -4.704 10.365 1.00 41.75 83 SER A C 1
ATOM 656 O O . SER A 1 83 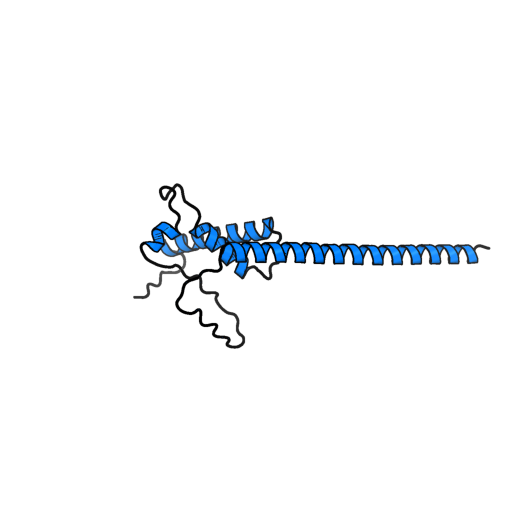? 23.714 -5.280 9.288 1.00 41.75 83 SER A O 1
ATOM 658 N N . ASN A 1 84 ? 23.919 -3.428 10.570 1.00 30.11 84 ASN A N 1
ATOM 659 C CA . ASN A 1 84 ? 25.267 -2.875 10.363 1.00 30.11 84 ASN A CA 1
ATOM 660 C C . ASN A 1 84 ? 25.278 -1.357 10.623 1.00 30.11 84 ASN A C 1
ATOM 662 O O . ASN A 1 84 ? 24.465 -0.631 10.064 1.00 30.11 84 ASN A O 1
ATOM 666 N N . SER A 1 85 ? 26.254 -0.929 11.432 1.00 31.75 85 SER A N 1
ATOM 667 C CA . SER A 1 85 ? 26.688 0.450 11.723 1.00 31.75 85 SER A CA 1
ATOM 668 C C . SER A 1 85 ? 25.651 1.433 12.284 1.00 31.75 85 SER A C 1
ATOM 670 O O . SER A 1 85 ? 24.653 1.778 11.665 1.00 31.75 85 SER A O 1
ATOM 672 N N . GLU A 1 86 ? 25.976 1.904 13.482 1.00 36.59 86 GLU A N 1
ATOM 673 C CA . GLU A 1 86 ? 25.315 2.936 14.270 1.00 36.59 86 GLU A CA 1
ATOM 674 C C . GLU A 1 86 ? 25.159 4.252 13.487 1.00 36.59 86 GLU A C 1
ATOM 676 O O . GLU A 1 86 ? 26.123 4.980 13.273 1.00 36.59 86 GLU A O 1
ATOM 681 N N . GLU A 1 87 ? 23.923 4.597 13.135 1.00 30.62 87 GLU A N 1
ATOM 682 C CA . GLU A 1 87 ? 23.467 5.987 13.119 1.00 30.62 87 GLU A CA 1
ATOM 683 C C . GLU A 1 87 ? 22.269 6.073 14.070 1.00 30.62 87 GLU A C 1
ATOM 685 O O . GLU A 1 87 ? 21.128 5.769 13.716 1.00 30.62 87 GLU A O 1
ATOM 690 N N . GLU A 1 88 ? 22.534 6.449 15.324 1.00 30.44 88 GLU A N 1
ATOM 691 C CA . GLU A 1 88 ? 21.494 6.934 16.228 1.00 30.44 88 GLU A CA 1
ATOM 692 C C . GLU A 1 88 ? 20.921 8.237 15.655 1.00 30.44 88 GLU A C 1
ATOM 694 O O . GLU A 1 88 ? 21.388 9.339 15.947 1.00 30.44 88 GLU A O 1
ATOM 699 N N . VAL A 1 89 ? 19.874 8.133 14.839 1.00 34.38 89 VAL A N 1
ATOM 700 C CA . VAL A 1 89 ? 19.033 9.290 14.535 1.00 34.38 89 VAL A CA 1
ATOM 701 C C . VAL A 1 89 ? 18.110 9.501 15.731 1.00 34.38 89 VAL A C 1
ATOM 703 O O . VAL A 1 89 ? 17.058 8.876 15.867 1.00 34.38 89 VAL A O 1
ATOM 706 N N . SER A 1 90 ? 18.550 10.373 16.638 1.00 30.31 90 SER A N 1
ATOM 707 C CA . SER A 1 90 ? 17.746 10.908 17.735 1.00 30.31 90 SER A CA 1
ATOM 708 C C . SER A 1 90 ? 16.528 11.639 17.166 1.00 30.31 90 SER A C 1
ATOM 710 O O . SER A 1 90 ? 16.629 12.758 16.656 1.00 30.31 90 SER A O 1
ATOM 712 N N . TYR A 1 91 ? 15.356 11.007 17.236 1.00 34.50 91 TYR A N 1
ATOM 713 C CA . TYR A 1 91 ? 14.087 11.684 16.990 1.00 34.50 91 TYR A CA 1
ATOM 714 C C . TYR A 1 91 ? 13.802 12.591 18.188 1.00 34.50 91 TYR A C 1
ATOM 716 O O . TYR A 1 91 ? 13.308 12.156 19.228 1.00 34.50 91 TYR A O 1
ATOM 724 N N . GLY A 1 92 ? 14.199 13.857 18.047 1.00 31.48 92 GLY A N 1
ATOM 725 C CA . GLY A 1 92 ? 14.016 14.897 19.048 1.00 31.48 92 GLY A CA 1
ATOM 726 C C . GLY A 1 92 ? 12.562 15.035 19.506 1.00 31.48 92 GLY A C 1
ATOM 727 O O . GLY A 1 92 ? 11.615 14.824 18.753 1.00 31.48 92 GLY A O 1
ATOM 728 N N . SER A 1 93 ? 12.412 15.422 20.771 1.00 34.84 93 SER A N 1
ATOM 729 C CA . SER A 1 93 ? 11.191 15.496 21.583 1.00 34.84 93 SER A CA 1
ATOM 730 C C . SER A 1 93 ? 10.119 16.511 21.137 1.00 34.84 93 SER A C 1
ATOM 732 O O . SER A 1 93 ? 9.500 17.171 21.971 1.00 34.84 93 SER A O 1
ATOM 734 N N . LYS A 1 94 ? 9.850 16.638 19.839 1.00 32.56 94 LYS A N 1
ATOM 735 C CA . LYS A 1 94 ? 8.664 17.306 19.295 1.00 32.56 94 LYS A CA 1
ATOM 736 C C . LYS A 1 94 ? 8.100 16.424 18.193 1.00 32.56 94 LYS A C 1
ATOM 738 O O . LYS A 1 94 ? 8.695 16.299 17.131 1.00 32.56 94 LYS A O 1
ATOM 743 N N . GLY A 1 95 ? 6.956 1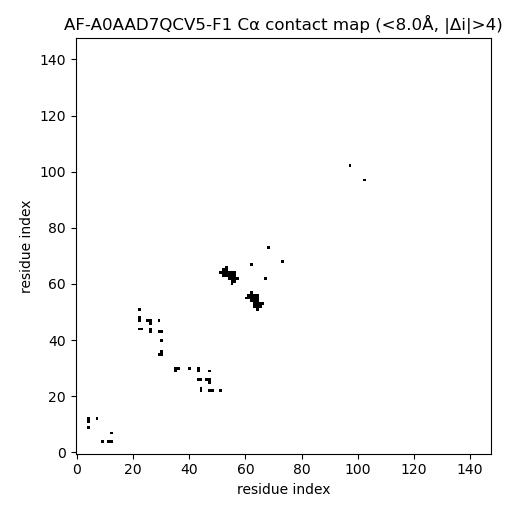5.805 18.472 1.00 40.31 95 GLY A N 1
ATOM 744 C CA . GLY A 1 95 ? 6.189 14.997 17.525 1.00 40.31 95 GLY A CA 1
ATOM 745 C C . GLY A 1 95 ? 5.554 15.835 16.417 1.00 40.31 95 GLY A C 1
ATOM 746 O O . GLY A 1 95 ? 4.336 15.824 16.259 1.00 40.31 95 GLY A O 1
ATOM 747 N N . GLU A 1 96 ? 6.367 16.556 15.653 1.00 39.59 96 GLU A N 1
ATOM 748 C CA . GLU A 1 96 ? 5.993 17.020 14.325 1.00 39.59 96 GLU A CA 1
ATOM 749 C C . GLU A 1 96 ? 6.159 15.828 13.383 1.00 39.59 96 GLU A C 1
ATOM 751 O O . GLU A 1 96 ? 7.204 15.584 12.782 1.00 39.59 96 GLU A O 1
ATOM 756 N N . TRP A 1 97 ? 5.105 15.016 13.341 1.00 48.78 97 TRP A N 1
ATOM 757 C CA . TRP A 1 97 ? 4.910 14.020 12.300 1.00 48.78 97 TRP A CA 1
ATOM 758 C C . TRP A 1 97 ? 5.010 14.716 10.948 1.00 48.78 97 TRP A C 1
ATOM 760 O O . TRP A 1 97 ? 4.422 15.785 10.774 1.00 48.78 97 TRP A O 1
ATOM 770 N N . LEU A 1 98 ? 5.756 14.110 10.017 1.00 41.16 98 LEU A N 1
ATOM 771 C CA . LEU A 1 98 ? 5.901 14.595 8.643 1.00 41.16 98 LEU A CA 1
ATOM 772 C C . LEU A 1 98 ? 4.515 15.043 8.138 1.00 41.16 98 LEU A C 1
ATOM 774 O O . LEU A 1 98 ? 3.589 14.226 8.192 1.00 41.16 98 LEU A O 1
ATOM 778 N N . PRO A 1 99 ? 4.346 16.314 7.721 1.00 46.84 99 PRO A N 1
ATOM 779 C CA . PRO A 1 99 ? 3.058 16.819 7.270 1.00 46.84 99 PRO A CA 1
ATOM 780 C C . PRO A 1 99 ? 2.489 15.893 6.198 1.00 46.84 99 PRO A C 1
ATOM 782 O O . PRO A 1 99 ? 3.241 15.386 5.372 1.00 46.84 99 PRO A O 1
ATOM 785 N N . GLU A 1 100 ? 1.177 15.673 6.207 1.00 46.94 100 GLU A N 1
ATOM 786 C CA . GLU A 1 100 ? 0.448 14.816 5.254 1.00 46.94 100 GLU A CA 1
ATOM 787 C C . GLU A 1 100 ? 0.857 15.109 3.792 1.00 46.94 100 GLU A C 1
ATOM 789 O O . GLU A 1 100 ? 1.126 14.194 3.014 1.00 46.94 1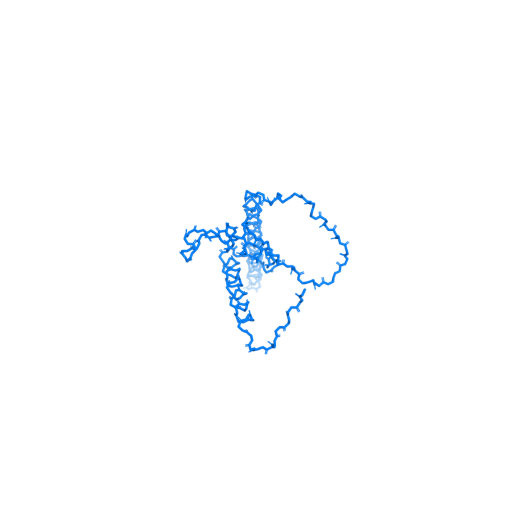00 GLU A O 1
ATOM 794 N N . LEU A 1 101 ? 1.111 16.392 3.509 1.00 49.88 101 LEU A N 1
ATOM 795 C CA . LEU A 1 101 ? 1.657 16.918 2.257 1.00 49.88 101 LEU A CA 1
ATOM 796 C C . LEU A 1 101 ? 3.005 16.290 1.842 1.00 49.88 101 LEU A C 1
ATOM 798 O O . LEU A 1 101 ? 3.221 15.990 0.680 1.00 49.88 101 LEU A O 1
A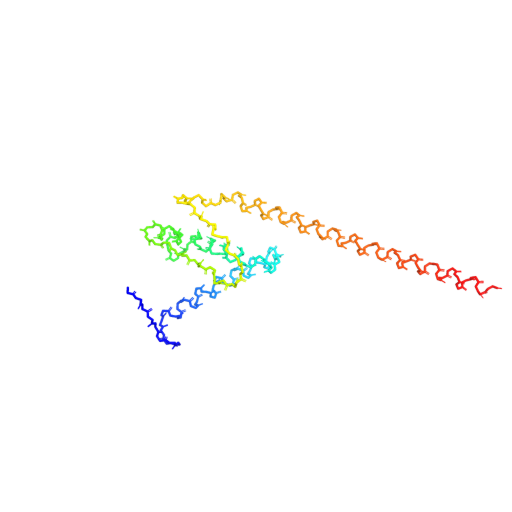TOM 802 N N . LEU A 1 102 ? 3.913 16.030 2.785 1.00 57.56 102 LEU A N 1
ATOM 803 C CA . LEU A 1 102 ? 5.262 15.510 2.526 1.00 57.56 102 LEU A CA 1
ATOM 804 C C . LEU A 1 102 ? 5.285 13.995 2.267 1.00 57.56 102 LEU A C 1
ATOM 806 O O . LEU A 1 102 ? 6.279 13.449 1.775 1.00 57.56 102 LEU A O 1
ATOM 810 N N . ILE A 1 103 ? 4.225 13.284 2.652 1.00 57.12 103 ILE A N 1
ATOM 811 C CA . ILE A 1 103 ? 4.024 11.891 2.246 1.00 57.12 103 ILE A CA 1
ATOM 812 C C . ILE A 1 103 ? 3.474 11.881 0.824 1.00 57.12 103 ILE A C 1
ATOM 814 O O . ILE A 1 103 ? 4.023 11.178 -0.016 1.00 57.12 103 ILE A O 1
ATOM 818 N N . GLU A 1 104 ? 2.462 12.696 0.536 1.00 54.91 104 GLU A N 1
ATOM 819 C CA . GLU A 1 104 ? 1.883 12.825 -0.805 1.00 54.91 104 GLU A CA 1
ATOM 820 C C . GLU A 1 104 ? 2.914 13.297 -1.838 1.00 54.91 104 GLU A C 1
ATOM 822 O O . GLU A 1 104 ? 3.029 12.686 -2.899 1.00 54.91 104 GLU A O 1
ATOM 827 N N . ASP A 1 105 ? 3.730 14.297 -1.503 1.00 62.69 105 ASP A N 1
ATOM 828 C CA . ASP A 1 105 ? 4.787 14.819 -2.372 1.00 62.69 105 ASP A CA 1
ATOM 829 C C . ASP A 1 105 ? 5.863 13.764 -2.653 1.00 62.69 105 ASP A C 1
ATOM 831 O O . ASP A 1 105 ? 6.266 13.585 -3.802 1.00 62.69 105 ASP A O 1
ATOM 835 N N . ARG A 1 106 ? 6.271 12.985 -1.639 1.00 63.03 106 ARG A N 1
ATOM 836 C CA . ARG A 1 106 ? 7.191 11.852 -1.847 1.00 63.03 106 ARG A CA 1
ATOM 837 C C . ARG A 1 106 ? 6.560 10.755 -2.685 1.00 63.03 106 ARG A C 1
ATOM 839 O O . ARG A 1 106 ? 7.223 10.206 -3.556 1.00 63.03 106 ARG A O 1
ATOM 846 N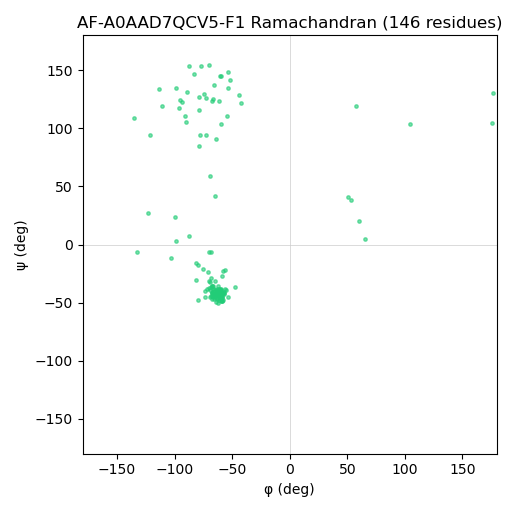 N . MET A 1 107 ? 5.303 10.406 -2.428 1.00 65.12 107 MET A N 1
ATOM 847 C CA . MET A 1 107 ? 4.604 9.380 -3.203 1.00 65.12 107 MET A CA 1
ATOM 848 C C . MET A 1 107 ? 4.492 9.798 -4.674 1.00 65.12 107 MET A C 1
ATOM 850 O O . MET A 1 107 ? 4.727 8.982 -5.563 1.00 65.12 107 MET A O 1
ATOM 854 N N . LYS A 1 108 ? 4.218 11.080 -4.932 1.00 72.25 108 LYS A N 1
ATOM 855 C CA . LYS A 1 108 ? 4.122 11.654 -6.274 1.00 72.25 108 LYS A CA 1
ATOM 856 C C . LYS A 1 108 ? 5.469 11.702 -6.992 1.00 72.25 108 LYS A C 1
ATOM 858 O O . LYS A 1 108 ? 5.559 11.277 -8.139 1.00 72.25 108 LYS A O 1
ATOM 863 N N . GLU A 1 109 ? 6.529 12.117 -6.300 1.00 76.06 109 GLU A N 1
ATOM 864 C CA . GLU A 1 109 ? 7.899 12.067 -6.824 1.00 76.06 109 GLU A CA 1
ATOM 865 C C . GLU A 1 109 ? 8.286 10.632 -7.221 1.00 76.06 109 GLU A C 1
ATOM 867 O O . GLU A 1 109 ? 8.853 10.401 -8.290 1.00 76.06 109 GLU A O 1
ATOM 872 N N . LYS A 1 110 ? 7.911 9.636 -6.409 1.00 69.00 110 LYS A N 1
ATOM 873 C CA . LYS A 1 110 ? 8.179 8.221 -6.708 1.00 69.00 110 LYS A CA 1
ATOM 874 C C . LYS A 1 110 ? 7.345 7.687 -7.870 1.00 69.00 110 LYS A C 1
ATOM 876 O O . LYS A 1 110 ? 7.834 6.837 -8.618 1.00 69.00 110 LYS A O 1
ATOM 881 N N . GLU A 1 111 ? 6.130 8.194 -8.064 1.00 75.38 111 GLU A N 1
ATOM 882 C CA . GLU A 1 111 ? 5.308 7.891 -9.238 1.00 75.38 111 GLU A CA 1
ATOM 883 C C . GLU A 1 111 ? 5.951 8.433 -10.525 1.00 75.38 111 GLU A C 1
ATOM 885 O O . GLU A 1 111 ? 6.023 7.731 -11.537 1.00 75.38 111 GLU A O 1
ATOM 890 N N . ASP A 1 112 ? 6.486 9.651 -10.476 1.00 80.56 112 ASP A N 1
ATOM 891 C CA . ASP A 1 112 ? 7.173 10.273 -11.606 1.00 80.56 112 ASP A CA 1
ATOM 892 C C . ASP A 1 112 ? 8.511 9.576 -11.910 1.00 80.56 112 ASP A C 1
ATOM 894 O O . ASP A 1 112 ? 8.813 9.287 -13.073 1.00 80.56 112 ASP A O 1
ATOM 898 N N . GLU A 1 113 ? 9.269 9.174 -10.884 1.00 77.62 113 GLU A N 1
ATOM 899 C CA . GLU A 1 113 ? 10.457 8.325 -11.044 1.00 77.62 113 GLU A CA 1
ATOM 900 C C . GLU A 1 113 ? 10.122 6.974 -11.698 1.00 77.62 113 GLU A C 1
ATOM 902 O O . GLU A 1 113 ? 10.873 6.486 -12.550 1.00 77.62 113 GLU A O 1
ATOM 907 N N . ALA A 1 114 ? 9.005 6.346 -11.316 1.00 72.44 114 ALA A N 1
ATOM 908 C CA . ALA A 1 114 ? 8.564 5.079 -11.893 1.00 72.44 114 ALA A CA 1
ATOM 909 C C . ALA A 1 114 ? 8.171 5.240 -13.370 1.00 72.44 114 ALA A C 1
ATOM 911 O O . ALA A 1 114 ? 8.627 4.464 -14.217 1.00 72.44 114 ALA A O 1
ATOM 912 N N . LYS A 1 115 ? 7.415 6.295 -13.704 1.00 83.25 115 LYS A N 1
ATOM 913 C CA . LYS A 1 115 ? 7.073 6.656 -15.092 1.00 83.25 115 LYS A CA 1
ATOM 914 C C . LYS A 1 115 ? 8.321 6.926 -15.932 1.00 83.25 115 LYS A C 1
ATOM 916 O O . LYS A 1 115 ? 8.388 6.509 -17.094 1.00 83.25 115 LYS A O 1
ATOM 921 N N . GLN A 1 116 ? 9.332 7.564 -15.345 1.00 82.12 116 GLN A N 1
ATOM 922 C CA . GLN A 1 116 ? 10.599 7.835 -16.015 1.00 82.12 116 GLN A CA 1
ATOM 923 C C . GLN A 1 116 ? 11.385 6.546 -16.284 1.00 82.12 116 GLN A C 1
ATOM 925 O O . GLN A 1 116 ? 11.831 6.319 -17.410 1.00 82.12 116 GLN A O 1
ATOM 930 N N . LYS A 1 117 ? 11.509 5.660 -15.289 1.00 78.94 117 LYS A N 1
ATOM 931 C CA . LYS A 1 117 ? 12.169 4.351 -15.446 1.00 78.94 117 LYS A CA 1
ATOM 932 C C . LYS A 1 117 ? 11.483 3.498 -16.510 1.00 78.94 117 LYS A C 1
ATOM 934 O O . LYS A 1 117 ? 12.157 2.855 -17.317 1.00 78.94 117 LYS A O 1
ATOM 939 N N . GLU A 1 118 ? 10.155 3.521 -16.560 1.00 85.50 118 GLU A N 1
ATOM 940 C CA . GLU A 1 118 ? 9.403 2.787 -17.573 1.00 85.50 118 GLU A CA 1
ATOM 941 C C . GLU A 1 118 ? 9.566 3.383 -18.979 1.00 85.50 118 GLU A C 1
ATOM 943 O O . GLU A 1 118 ? 9.709 2.638 -19.952 1.00 85.50 118 GLU A O 1
ATOM 948 N N . SER A 1 119 ? 9.628 4.711 -19.093 1.00 74.06 119 SER A N 1
ATOM 949 C CA . SER A 1 119 ? 9.918 5.397 -20.359 1.00 74.06 119 SER A CA 1
ATOM 950 C C . SER A 1 119 ? 11.317 5.058 -20.884 1.00 74.06 119 SER A C 1
ATOM 952 O O . SER A 1 119 ? 11.475 4.766 -22.071 1.00 74.06 119 SER A O 1
ATOM 954 N N . ILE A 1 120 ? 12.322 5.006 -20.003 1.00 85.38 120 ILE A N 1
ATOM 955 C CA . ILE A 1 120 ? 13.690 4.588 -20.350 1.00 85.38 120 ILE A CA 1
ATOM 956 C C . ILE A 1 120 ? 13.703 3.131 -20.826 1.00 85.38 120 ILE A C 1
ATOM 958 O O . ILE A 1 120 ? 14.268 2.834 -21.878 1.00 85.38 120 ILE A O 1
ATOM 962 N N . LYS A 1 121 ? 13.022 2.226 -20.113 1.00 87.06 121 LYS A N 1
ATOM 963 C CA . LYS A 1 121 ? 12.926 0.810 -20.496 1.00 87.06 121 LYS A CA 1
ATOM 964 C C . LYS A 1 121 ? 12.274 0.629 -21.871 1.00 87.06 121 LYS A C 1
ATOM 966 O O . LYS A 1 121 ? 12.792 -0.118 -22.696 1.00 87.06 121 LYS A O 1
ATOM 971 N N . LYS A 1 122 ? 11.167 1.332 -22.142 1.00 85.81 122 LYS A N 1
ATOM 972 C CA . LYS A 1 122 ? 10.483 1.299 -23.449 1.00 85.81 122 LYS A CA 1
ATOM 973 C C . LYS A 1 122 ? 11.383 1.808 -24.576 1.00 85.81 122 LYS A C 1
ATOM 975 O O . LYS A 1 122 ? 11.379 1.230 -25.661 1.00 85.81 122 LYS A O 1
ATOM 980 N N . LYS A 1 123 ? 12.178 2.849 -24.315 1.00 84.69 123 LYS A N 1
ATOM 981 C CA . LYS A 1 123 ? 13.131 3.394 -25.287 1.00 84.69 123 LYS A CA 1
ATOM 982 C C . LYS A 1 123 ? 14.281 2.423 -25.579 1.00 84.69 123 LYS A C 1
ATOM 984 O O . LYS A 1 123 ? 14.551 2.181 -26.749 1.00 84.69 123 LYS A O 1
ATOM 989 N N . SER A 1 124 ? 14.851 1.797 -24.546 1.00 85.50 124 SER A N 1
ATOM 990 C CA . SER A 1 124 ? 15.897 0.768 -24.677 1.00 85.50 124 SER A CA 1
ATOM 991 C C . SER A 1 124 ? 15.430 -0.413 -25.534 1.00 85.50 124 SER A C 1
ATOM 993 O O . SER A 1 124 ? 16.103 -0.799 -26.482 1.00 85.50 124 SER A O 1
ATOM 995 N N . ILE A 1 125 ? 14.226 -0.934 -25.266 1.00 86.56 125 ILE A N 1
ATOM 996 C CA . ILE A 1 125 ? 13.641 -2.034 -26.051 1.00 86.56 125 ILE A CA 1
ATOM 997 C C . ILE A 1 125 ? 13.409 -1.600 -27.506 1.00 86.56 125 ILE A C 1
ATOM 999 O O . ILE A 1 125 ? 13.657 -2.362 -28.436 1.00 86.56 125 ILE A O 1
ATOM 1003 N N . SER A 1 126 ? 12.943 -0.366 -27.729 1.00 84.31 126 SER A N 1
ATOM 1004 C CA . SER A 1 126 ? 12.744 0.153 -29.085 1.00 84.31 126 SER A CA 1
ATOM 1005 C C . SER A 1 126 ? 14.049 0.295 -29.874 1.00 84.31 126 SER A C 1
ATOM 1007 O O . SER A 1 126 ? 13.991 0.211 -31.100 1.00 84.31 126 SER A O 1
ATOM 1009 N N . GLU A 1 127 ? 15.175 0.580 -29.226 1.00 90.31 127 GLU A N 1
ATOM 1010 C CA . GLU A 1 127 ? 16.485 0.677 -29.879 1.00 90.31 127 GLU A CA 1
ATOM 1011 C C . GLU A 1 127 ? 17.005 -0.715 -30.259 1.00 90.31 127 GLU A C 1
ATOM 1013 O O . GLU A 1 127 ? 17.337 -0.928 -31.422 1.00 90.31 127 GLU A O 1
ATOM 1018 N N . GLU A 1 128 ? 16.918 -1.696 -29.355 1.00 88.94 128 GLU A N 1
ATOM 1019 C CA . GLU A 1 128 ? 17.283 -3.091 -29.650 1.00 88.94 128 GLU A CA 1
ATOM 1020 C C . GLU A 1 128 ? 16.489 -3.671 -30.832 1.00 88.94 128 GLU A C 1
ATOM 1022 O O . GLU A 1 128 ? 17.050 -4.311 -31.721 1.00 88.94 128 GLU A O 1
ATOM 1027 N N . VAL A 1 129 ? 15.177 -3.411 -30.892 1.00 89.38 129 VAL A N 1
ATOM 1028 C CA . VAL A 1 129 ? 14.332 -3.871 -32.008 1.00 89.38 129 VAL A CA 1
ATOM 1029 C C . VAL A 1 129 ? 14.767 -3.246 -33.340 1.00 89.38 129 VAL A C 1
ATOM 1031 O O . VAL A 1 129 ? 14.765 -3.930 -34.365 1.00 89.38 129 VAL A O 1
ATOM 1034 N N . LYS A 1 130 ? 15.171 -1.968 -33.342 1.00 90.62 130 LYS A N 1
ATOM 1035 C CA . LYS A 1 130 ? 15.670 -1.292 -34.551 1.00 90.62 130 LYS A CA 1
ATOM 1036 C C . LYS A 1 130 ? 17.005 -1.873 -35.010 1.00 90.62 130 LYS A C 1
ATOM 1038 O O . LYS A 1 130 ? 17.178 -2.079 -36.210 1.00 90.62 130 LYS A O 1
ATOM 1043 N N . ASP A 1 131 ? 17.908 -2.180 -34.083 1.00 91.50 131 ASP A N 1
ATOM 1044 C CA . ASP A 1 131 ? 19.199 -2.800 -34.398 1.00 91.50 131 ASP A CA 1
ATOM 1045 C C . ASP A 1 131 ? 19.022 -4.192 -35.014 1.00 91.50 131 ASP A C 1
ATOM 1047 O O . ASP A 1 131 ? 19.652 -4.512 -36.028 1.00 91.50 131 ASP A O 1
ATOM 1051 N N . ILE A 1 132 ? 18.095 -4.993 -34.476 1.00 91.94 132 ILE A N 1
ATOM 1052 C CA . ILE A 1 132 ? 17.732 -6.297 -35.048 1.00 91.94 132 ILE A CA 1
ATOM 1053 C C . ILE A 1 132 ? 17.192 -6.132 -36.476 1.00 91.94 132 ILE A C 1
ATOM 1055 O O . ILE A 1 132 ? 17.583 -6.877 -37.380 1.00 91.94 132 ILE A O 1
ATOM 1059 N N . GLU A 1 133 ? 16.323 -5.147 -36.714 1.00 92.75 133 GLU A N 1
ATOM 1060 C CA . GLU A 1 133 ? 15.744 -4.915 -38.039 1.00 92.75 133 GLU A CA 1
ATOM 1061 C C . GLU A 1 133 ? 16.801 -4.477 -39.068 1.00 92.75 133 GLU A C 1
ATOM 1063 O O . GLU A 1 133 ? 16.799 -4.949 -40.212 1.00 92.75 133 GLU A O 1
ATOM 1068 N N . ILE A 1 134 ? 17.740 -3.616 -38.664 1.00 93.75 134 ILE A N 1
ATOM 1069 C CA . ILE A 1 134 ? 18.873 -3.199 -39.500 1.00 93.75 134 ILE A CA 1
ATOM 1070 C C . ILE A 1 134 ? 19.741 -4.410 -39.856 1.00 93.75 134 ILE A C 1
ATOM 1072 O O . ILE A 1 134 ? 20.032 -4.622 -41.037 1.00 93.75 134 ILE A O 1
ATOM 1076 N N . HIS A 1 135 ? 20.091 -5.245 -38.875 1.00 92.94 135 HIS A N 1
ATOM 1077 C CA . HIS A 1 135 ? 20.858 -6.468 -39.112 1.00 92.94 135 HIS A CA 1
ATOM 1078 C C . HIS A 1 135 ? 20.147 -7.428 -40.075 1.00 92.94 135 HIS A C 1
ATOM 1080 O O . HIS A 1 135 ? 20.781 -7.958 -40.990 1.00 92.94 135 HIS A O 1
ATOM 1086 N N . MET A 1 136 ? 18.827 -7.606 -39.940 1.00 93.25 136 MET A N 1
ATOM 1087 C CA . MET A 1 136 ? 18.037 -8.418 -40.874 1.00 93.25 136 MET A CA 1
ATOM 1088 C C . MET A 1 136 ? 18.070 -7.866 -42.303 1.00 93.25 136 MET A C 1
ATOM 1090 O O . MET A 1 136 ? 18.210 -8.637 -43.257 1.00 93.25 136 MET A O 1
ATOM 1094 N N . ARG A 1 137 ? 17.950 -6.543 -42.481 1.00 92.62 137 ARG A N 1
ATOM 1095 C CA . ARG A 1 137 ? 18.020 -5.911 -43.811 1.00 92.62 137 ARG A CA 1
ATOM 1096 C C . ARG A 1 137 ? 19.388 -6.100 -44.456 1.00 92.62 137 ARG A C 1
ATOM 1098 O O . ARG A 1 137 ? 19.445 -6.431 -45.640 1.00 92.62 137 ARG A O 1
ATOM 1105 N N . LEU A 1 138 ? 20.464 -5.931 -43.689 1.00 93.38 138 LEU A N 1
ATOM 1106 C CA . LEU A 1 138 ? 21.831 -6.137 -44.168 1.00 93.38 138 LEU A CA 1
ATOM 1107 C C . LEU A 1 138 ? 22.054 -7.591 -44.595 1.00 93.38 138 LEU A C 1
ATOM 1109 O O . LEU A 1 138 ? 22.431 -7.825 -45.743 1.00 93.38 138 LEU A O 1
ATOM 1113 N N . ALA A 1 139 ? 21.691 -8.557 -43.747 1.00 91.25 139 ALA A N 1
ATOM 1114 C CA . ALA A 1 139 ? 21.801 -9.982 -44.058 1.00 91.25 139 ALA A CA 1
ATOM 1115 C C . ALA A 1 139 ? 21.008 -10.368 -45.319 1.00 91.25 139 ALA A C 1
ATOM 1117 O O . ALA A 1 139 ? 21.502 -11.096 -46.180 1.00 91.25 139 ALA A O 1
ATOM 1118 N N . LYS A 1 140 ? 19.793 -9.828 -45.481 1.00 93.19 140 LYS A N 1
ATOM 1119 C CA . LYS A 1 140 ? 18.985 -10.035 -46.690 1.00 93.19 140 LYS A CA 1
ATOM 1120 C C . LYS A 1 140 ? 19.646 -9.433 -47.933 1.00 93.19 140 LYS A C 1
ATOM 1122 O O . LYS A 1 140 ? 19.593 -10.040 -49.000 1.00 93.19 140 LYS A O 1
ATOM 1127 N N . SER A 1 141 ? 20.268 -8.259 -47.808 1.00 87.94 141 SER A N 1
ATOM 1128 C CA . SER A 1 141 ? 21.002 -7.628 -48.910 1.00 87.94 141 SER A CA 1
ATOM 1129 C C . SER A 1 141 ? 22.235 -8.436 -49.323 1.00 87.94 141 SER A C 1
ATOM 1131 O O . SER A 1 141 ? 22.491 -8.576 -50.516 1.00 87.94 141 SER A O 1
ATOM 1133 N N . ASP A 1 142 ? 22.953 -9.025 -48.365 1.00 90.9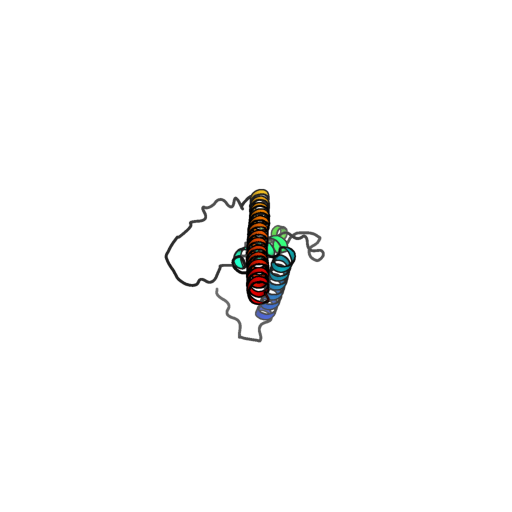4 142 ASP A N 1
ATOM 1134 C CA . ASP A 1 142 ? 24.149 -9.825 -48.632 1.00 90.94 142 ASP A CA 1
ATOM 1135 C C . ASP A 1 142 ? 23.808 -11.176 -49.269 1.00 90.94 142 ASP A C 1
ATOM 1137 O O . ASP A 1 142 ? 24.472 -11.588 -50.220 1.00 90.94 142 ASP A O 1
ATOM 1141 N N . LEU A 1 143 ? 22.711 -11.816 -48.848 1.00 85.25 143 LEU A N 1
ATOM 1142 C CA . LEU A 1 143 ? 22.185 -13.012 -49.517 1.00 85.25 143 LEU A CA 1
ATOM 1143 C C . LEU A 1 143 ? 21.789 -12.735 -50.975 1.00 85.25 143 LEU A C 1
ATOM 1145 O O . LEU A 1 143 ? 22.061 -13.546 -51.859 1.00 85.25 143 LEU A O 1
ATOM 1149 N N . LEU A 1 144 ? 21.186 -11.574 -51.251 1.00 81.31 144 LEU A N 1
ATOM 1150 C CA . LEU A 1 144 ? 20.816 -11.178 -52.613 1.00 81.31 144 LEU A CA 1
ATOM 1151 C C . LEU A 1 144 ? 22.033 -10.897 -53.507 1.00 81.31 144 LEU A C 1
ATOM 1153 O O . LEU A 1 144 ? 21.944 -11.104 -54.715 1.00 81.31 144 LEU A O 1
ATOM 1157 N N . LYS A 1 145 ? 23.169 -10.465 -52.941 1.00 82.56 145 LYS A N 1
ATOM 1158 C CA . LYS A 1 145 ? 24.427 -10.299 -53.693 1.00 82.56 145 LYS A CA 1
ATOM 1159 C C . LYS A 1 145 ? 25.036 -11.636 -54.122 1.00 82.56 145 LYS A C 1
ATOM 1161 O O . LYS A 1 145 ? 25.643 -11.685 -55.180 1.00 82.56 145 LYS A O 1
ATOM 1166 N N . TYR A 1 146 ? 24.866 -12.694 -53.328 1.00 74.50 146 TYR A N 1
ATOM 1167 C CA . TYR A 1 146 ? 25.395 -14.037 -53.615 1.00 74.50 146 TYR A CA 1
ATOM 1168 C C . TYR A 1 146 ? 24.535 -14.860 -54.587 1.00 74.50 146 TYR A C 1
ATOM 1170 O O . TYR A 1 146 ? 24.989 -15.873 -55.108 1.00 74.50 146 TYR A O 1
ATOM 1178 N N . SER A 1 147 ? 23.287 -14.446 -54.816 1.00 65.50 147 SER A N 1
ATOM 1179 C CA . SER A 1 147 ? 22.340 -15.121 -55.714 1.00 65.50 147 SER A CA 1
ATOM 1180 C C . SER A 1 147 ? 22.437 -14.653 -57.179 1.00 65.50 147 SER A C 1
ATOM 1182 O O . SER A 1 147 ? 21.577 -15.017 -57.984 1.00 65.50 147 SER A O 1
ATOM 1184 N N . ARG A 1 148 ? 23.426 -13.821 -57.521 1.00 55.41 148 ARG A N 1
ATOM 1185 C CA . ARG A 1 148 ? 23.655 -13.244 -58.852 1.00 55.41 148 ARG A CA 1
ATOM 1186 C C . ARG A 1 148 ? 24.994 -13.707 -59.403 1.00 55.41 148 ARG A C 1
ATOM 1188 O O . ARG A 1 148 ? 25.041 -13.936 -60.629 1.00 55.41 148 ARG A O 1
#

pLDDT: mean 70.63, std 19.53, range [30.11, 93.75]

Secondary structure (DSSP, 8-state):
----PPTTT-HHHHHHHHHHHHHHHHHHHHHHHTT--GGGHHHHHHHHHHHHHHSBPGGGTT-BHHHHHTTS--------------------S------HHHHHHHHHHHHHHHHHHHHHHHHHHHHHHHHHHHHHHHHHHHHHHHT-

InterPro domains:
  IPR012337 Ribonuclease H-like superfamily [SSF53098] (2-64)
  IPR036397 Ribonuclease H superfamily [G3DSA:3.30.420.10] (1-63)
  IPR039537 Retrotransposon Ty1/copia-like [PTHR42648] (2-72)

Sequence (148 aa):
MHQISCVDTSAQNTTAECKNRHLLEVARSLMFTMNVPKAYWGDTVLSATYLINRMPLRTLDFKSHLDIIQGNCFFVVLPKGESNSEEEVSYGSKGEWLPELLIEDRMKEKEDEAKQKESIKKKSISEEVKDIEIHMRLAKSDLLKYSR